Protein AF-A0A7W1H0V0-F1 (afdb_monomer_lite)

Radius of gyration: 12.76 Å; chains: 1; bounding box: 30×24×35 Å

Secondary structure (DSSP, 8-state):
-HHHHHHHHT-THHHHHHH-TT---TTTTHHHHHHHHHHHHHHHHHHHTT-HHHHHHHHHHHHHHHHHTTHHHHHH--

pLDDT: mean 90.05, std 8.75, range [57.16, 98.0]

Sequence (78 aa):
MPRTSALWKTWEGIGSLKRLHDWTDRASANIPYTYVATGALLAEALNQSGRSKEAEEVYGSALEIAQATRLDELLARR

Foldseek 3Di:
DVVLLVVLVVVVVLVVLLPQQAPADLVRLVVLVVLLVSLQVVLVVCVVVVNNVSSCVSNVSSVSSCRSHVSVVSVPPD

Structure (mmCIF, N/CA/C/O backbone):
data_AF-A0A7W1H0V0-F1
#
_entry.id   AF-A0A7W1H0V0-F1
#
loop_
_atom_site.group_PDB
_atom_site.id
_atom_site.type_symbol
_atom_site.label_atom_id
_atom_site.label_alt_id
_atom_site.label_comp_id
_atom_site.label_asym_id
_atom_site.label_entity_id
_atom_site.label_seq_id
_atom_site.pdbx_PDB_ins_code
_atom_site.Cartn_x
_atom_site.Cartn_y
_atom_site.Cartn_z
_atom_site.occupancy
_atom_site.B_iso_or_equiv
_atom_site.auth_seq_id
_atom_site.auth_comp_id
_atom_site.auth_asym_id
_atom_site.auth_atom_id
_atom_site.pdbx_PDB_model_num
ATOM 1 N N . MET A 1 1 ? -4.702 -4.043 13.990 1.00 75.44 1 MET A N 1
ATOM 2 C CA . MET A 1 1 ? -3.322 -3.929 13.454 1.00 75.44 1 MET A CA 1
ATOM 3 C C . MET A 1 1 ? -2.744 -2.508 13.593 1.00 75.44 1 MET A C 1
ATOM 5 O O . MET A 1 1 ? -2.507 -1.850 12.580 1.00 75.44 1 MET A O 1
ATOM 9 N N . PRO A 1 2 ? -2.495 -1.995 14.818 1.00 85.25 2 PRO A N 1
ATOM 10 C CA . PRO A 1 2 ? -2.055 -0.602 14.998 1.00 85.25 2 PRO A CA 1
ATOM 11 C C . PRO A 1 2 ? -0.643 -0.331 14.456 1.00 85.25 2 PRO A C 1
ATOM 13 O O . PRO A 1 2 ? -0.435 0.651 13.750 1.00 85.25 2 PRO A O 1
ATOM 16 N N . ARG A 1 3 ? 0.311 -1.240 14.712 1.00 91.88 3 ARG A N 1
ATOM 17 C CA . ARG A 1 3 ? 1.716 -1.088 14.295 1.00 91.88 3 ARG A CA 1
ATOM 18 C C . ARG A 1 3 ? 1.875 -0.999 12.776 1.00 91.88 3 ARG A C 1
ATOM 20 O O . ARG A 1 3 ? 2.510 -0.070 12.300 1.00 91.88 3 ARG A O 1
ATOM 27 N N . THR A 1 4 ? 1.282 -1.922 12.018 1.00 91.12 4 THR A N 1
ATOM 28 C CA . THR A 1 4 ? 1.372 -1.925 10.545 1.00 91.12 4 THR A CA 1
ATOM 29 C C . THR A 1 4 ? 0.734 -0.678 9.937 1.00 91.12 4 THR A C 1
ATOM 31 O O . THR A 1 4 ? 1.307 -0.083 9.032 1.00 91.12 4 THR A O 1
ATOM 34 N N . SER A 1 5 ? -0.399 -0.225 10.491 1.00 90.31 5 SER A N 1
ATOM 35 C CA . SER A 1 5 ? -1.045 1.025 10.059 1.00 90.31 5 SER A CA 1
ATOM 36 C C . SER A 1 5 ? -0.145 2.243 10.297 1.00 90.31 5 SER A C 1
ATOM 38 O O . SER A 1 5 ? -0.089 3.140 9.464 1.00 90.31 5 SER A O 1
ATOM 40 N N . ALA A 1 6 ? 0.559 2.287 11.433 1.00 93.56 6 ALA A N 1
ATOM 41 C CA . ALA A 1 6 ? 1.488 3.370 11.746 1.00 93.56 6 ALA A CA 1
ATOM 42 C C . ALA A 1 6 ? 2.720 3.343 10.829 1.00 93.56 6 ALA A C 1
ATOM 44 O O . ALA A 1 6 ? 3.085 4.375 10.275 1.00 93.56 6 ALA A O 1
ATOM 45 N N . LEU A 1 7 ? 3.308 2.162 10.613 1.00 93.62 7 LEU A N 1
ATOM 46 C CA . LEU A 1 7 ? 4.469 1.992 9.735 1.00 93.62 7 LEU A CA 1
ATOM 47 C C . LEU A 1 7 ? 4.159 2.353 8.282 1.00 93.62 7 LEU A C 1
ATOM 49 O O . LEU A 1 7 ? 4.995 2.960 7.623 1.00 93.62 7 LEU A O 1
ATOM 53 N N . TRP A 1 8 ? 2.954 2.036 7.798 1.00 94.56 8 TRP A N 1
ATOM 54 C CA . TRP A 1 8 ? 2.513 2.427 6.459 1.00 94.56 8 TRP A CA 1
ATOM 55 C C . TRP A 1 8 ? 2.599 3.943 6.247 1.00 94.56 8 TRP A C 1
ATOM 57 O O . TRP A 1 8 ? 3.104 4.400 5.227 1.00 94.56 8 TRP A O 1
ATOM 67 N N . LYS A 1 9 ? 2.176 4.733 7.243 1.00 91.56 9 LYS A N 1
ATOM 68 C CA . LYS A 1 9 ? 2.185 6.205 7.179 1.00 91.56 9 LYS A CA 1
ATOM 69 C C . LYS A 1 9 ? 3.599 6.794 7.178 1.00 91.56 9 LYS A C 1
ATOM 71 O O . LYS A 1 9 ? 3.786 7.900 6.685 1.00 91.56 9 LYS A O 1
ATOM 76 N N . THR A 1 10 ? 4.583 6.071 7.710 1.00 93.62 10 THR A N 1
ATOM 77 C CA . THR A 1 10 ? 5.986 6.510 7.781 1.00 93.62 10 THR A CA 1
ATOM 78 C C . THR A 1 10 ? 6.870 5.880 6.705 1.00 93.62 10 THR A C 1
ATOM 80 O O . THR A 1 10 ? 8.077 6.105 6.701 1.00 93.62 10 THR A O 1
ATOM 83 N N . TRP A 1 11 ? 6.321 5.049 5.814 1.00 92.62 11 TRP A N 1
ATOM 84 C CA . TRP A 1 11 ? 7.125 4.341 4.824 1.00 92.62 11 TRP A CA 1
ATOM 85 C C . TRP A 1 11 ? 7.448 5.243 3.630 1.00 92.62 11 TRP A C 1
ATOM 87 O O . TRP A 1 11 ? 6.724 5.289 2.6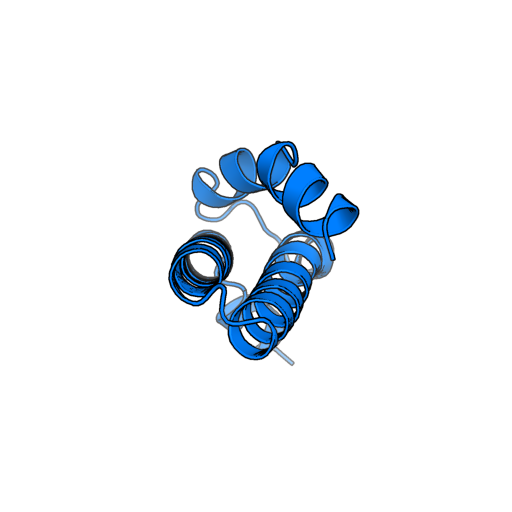37 1.00 92.62 11 TRP A O 1
ATOM 97 N N . GLU A 1 12 ? 8.574 5.947 3.718 1.00 88.94 12 GLU A N 1
ATOM 98 C CA . GLU A 1 12 ? 8.987 6.982 2.755 1.00 88.94 12 GLU A CA 1
ATOM 99 C C . GLU A 1 12 ? 9.022 6.507 1.294 1.00 88.94 12 GLU A C 1
ATOM 101 O O . GLU A 1 12 ? 8.720 7.272 0.375 1.00 88.94 12 GLU A O 1
ATOM 106 N N . GLY A 1 13 ? 9.323 5.224 1.069 1.00 87.69 13 GLY A N 1
ATOM 107 C CA . GLY A 1 13 ? 9.375 4.640 -0.270 1.00 87.69 13 GLY A CA 1
ATOM 108 C C . GLY A 1 13 ? 8.051 4.705 -1.038 1.00 87.69 13 GLY A C 1
ATOM 109 O O . GLY A 1 13 ? 8.089 4.774 -2.261 1.00 87.69 13 GLY A O 1
ATOM 110 N N . ILE A 1 14 ? 6.899 4.792 -0.356 1.00 88.06 14 ILE A N 1
ATOM 111 C CA . ILE A 1 14 ? 5.590 5.001 -1.001 1.00 88.06 14 ILE A CA 1
ATOM 112 C C . ILE A 1 14 ? 5.610 6.290 -1.829 1.00 88.06 14 ILE A C 1
ATOM 114 O O . ILE A 1 14 ? 5.252 6.286 -3.004 1.00 88.06 14 ILE A O 1
ATOM 118 N N . GLY A 1 15 ? 6.065 7.396 -1.234 1.00 87.06 15 GLY A N 1
ATOM 119 C CA . GLY A 1 15 ? 6.126 8.687 -1.918 1.00 87.06 15 GLY A CA 1
ATOM 120 C C . GLY A 1 15 ? 7.144 8.697 -3.058 1.00 87.06 15 GLY A C 1
ATOM 121 O O . GLY A 1 15 ? 6.896 9.308 -4.095 1.00 87.06 15 GLY A O 1
ATOM 122 N N . SER A 1 16 ? 8.274 8.009 -2.884 1.00 87.31 16 SER A N 1
ATOM 123 C CA . SER A 1 16 ? 9.295 7.885 -3.929 1.00 87.31 16 SER A CA 1
ATOM 124 C C . SER A 1 16 ? 8.780 7.096 -5.131 1.00 87.31 16 SER A C 1
ATOM 126 O O . SER A 1 16 ? 8.881 7.582 -6.254 1.00 87.31 16 SER A O 1
ATOM 128 N N . LEU A 1 17 ? 8.162 5.935 -4.904 1.00 87.69 17 LEU A N 1
ATOM 129 C CA . LEU A 1 17 ? 7.637 5.084 -5.974 1.00 87.69 17 LEU A CA 1
ATOM 130 C C . LEU A 1 17 ? 6.506 5.756 -6.755 1.00 87.69 17 LEU A C 1
ATOM 132 O O . LEU A 1 17 ? 6.479 5.655 -7.975 1.00 87.69 17 LEU A O 1
ATOM 136 N N . LYS A 1 18 ? 5.626 6.507 -6.081 1.00 86.00 18 LYS A N 1
ATOM 137 C CA . LYS A 1 18 ? 4.555 7.267 -6.746 1.00 86.00 18 LYS A CA 1
ATOM 138 C C . LYS A 1 18 ? 5.073 8.338 -7.716 1.00 86.00 18 LYS A C 1
ATOM 140 O O . LYS A 1 18 ? 4.375 8.673 -8.662 1.00 86.00 18 LYS A O 1
ATOM 145 N N . ARG A 1 19 ? 6.272 8.894 -7.487 1.00 85.19 19 ARG A N 1
ATOM 146 C CA . ARG A 1 19 ? 6.878 9.931 -8.350 1.00 85.19 19 ARG A CA 1
ATOM 147 C C . ARG A 1 19 ? 7.734 9.365 -9.482 1.00 85.19 19 ARG A C 1
ATOM 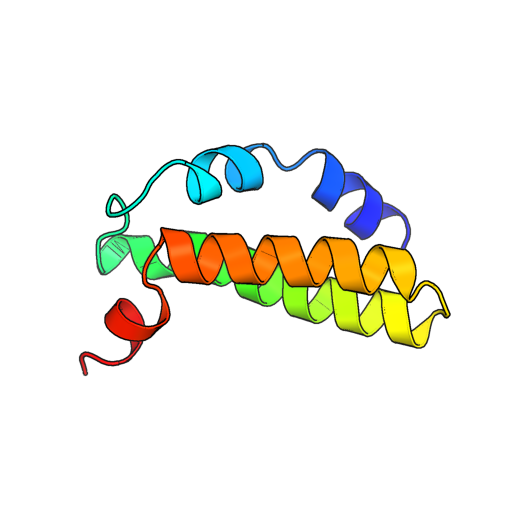149 O O . ARG A 1 19 ? 8.008 10.072 -10.448 1.00 85.19 19 ARG A O 1
ATOM 156 N N . LEU A 1 20 ? 8.207 8.130 -9.344 1.00 72.50 20 LEU A N 1
ATOM 157 C CA . LEU A 1 20 ? 9.168 7.508 -10.252 1.00 72.50 20 LEU A CA 1
ATOM 158 C C . LEU A 1 20 ? 8.426 6.737 -11.347 1.00 72.50 20 LEU A C 1
ATOM 160 O O . LEU A 1 20 ? 8.401 5.508 -11.351 1.00 72.50 20 LEU A O 1
ATOM 164 N N . HIS A 1 21 ? 7.819 7.478 -12.273 1.00 65.69 21 HIS A N 1
ATOM 165 C CA . HIS A 1 21 ? 7.230 6.909 -13.480 1.00 65.69 21 HIS A CA 1
ATOM 166 C C . HIS A 1 21 ? 8.346 6.349 -14.371 1.00 65.69 21 HIS A C 1
ATOM 168 O O . HIS A 1 21 ? 9.080 7.131 -14.966 1.00 65.69 21 HIS A O 1
ATOM 174 N N . ASP A 1 22 ? 8.452 5.017 -14.461 1.00 66.44 22 ASP A N 1
ATOM 175 C CA . ASP A 1 22 ? 9.367 4.262 -15.350 1.00 66.44 22 ASP A CA 1
ATOM 176 C C . ASP A 1 22 ? 10.782 3.910 -14.817 1.00 66.44 22 ASP A C 1
ATOM 178 O O . ASP A 1 22 ? 11.615 3.408 -15.567 1.00 66.44 22 ASP A O 1
ATOM 182 N N . TRP A 1 23 ? 11.081 4.086 -13.518 1.00 69.75 23 TRP A N 1
ATOM 183 C CA . TRP A 1 23 ? 12.382 3.647 -12.956 1.00 69.75 23 TRP A CA 1
ATOM 184 C C . TRP A 1 23 ? 12.504 2.122 -12.794 1.00 69.75 23 TRP A C 1
ATOM 186 O O . TRP A 1 23 ? 13.606 1.578 -12.775 1.00 69.75 23 TRP A O 1
ATOM 196 N N . THR A 1 24 ? 11.384 1.419 -12.626 1.00 77.81 24 THR A N 1
ATOM 197 C CA . THR A 1 24 ? 11.428 0.020 -12.185 1.00 77.81 24 THR A CA 1
ATOM 198 C C . THR A 1 24 ? 11.763 -0.902 -13.354 1.00 77.81 24 THR A C 1
ATOM 200 O O . THR A 1 24 ? 10.923 -1.182 -14.204 1.00 77.81 24 THR A O 1
ATOM 203 N N . ASP A 1 25 ? 12.990 -1.414 -13.378 1.00 84.56 25 ASP A N 1
ATOM 204 C CA . ASP A 1 25 ? 13.372 -2.5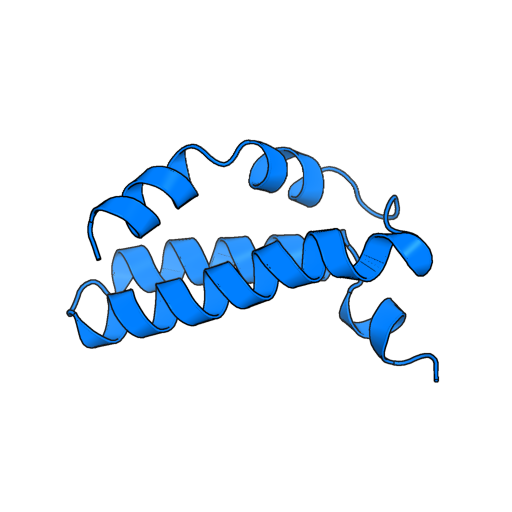15 -14.256 1.00 84.56 25 ASP A CA 1
ATOM 205 C C . ASP A 1 25 ? 12.855 -3.873 -13.732 1.00 84.56 25 ASP A C 1
ATOM 207 O O . ASP A 1 25 ? 12.377 -4.011 -12.602 1.00 84.56 25 ASP A O 1
ATOM 211 N N . ARG A 1 26 ? 12.985 -4.925 -14.549 1.00 81.56 26 ARG A N 1
ATOM 212 C CA . ARG A 1 26 ? 12.519 -6.273 -14.187 1.00 81.56 26 ARG A CA 1
ATOM 213 C C . ARG A 1 26 ? 13.219 -6.850 -12.952 1.00 81.56 26 ARG A C 1
ATOM 215 O O . ARG A 1 26 ? 12.564 -7.534 -12.169 1.00 81.56 26 ARG A O 1
ATOM 222 N N . ALA A 1 27 ? 14.518 -6.617 -12.773 1.00 87.25 27 ALA A N 1
ATOM 223 C CA . ALA A 1 27 ? 15.250 -7.112 -11.605 1.00 87.25 27 ALA A CA 1
ATOM 224 C C . ALA A 1 27 ? 14.760 -6.436 -10.313 1.00 87.25 27 ALA A C 1
ATOM 226 O O . ALA A 1 27 ? 14.763 -7.052 -9.247 1.00 87.25 27 ALA A O 1
ATOM 227 N N . SER A 1 28 ? 14.259 -5.207 -10.433 1.00 89.12 28 SER A N 1
ATOM 228 C CA . SER A 1 28 ? 13.730 -4.4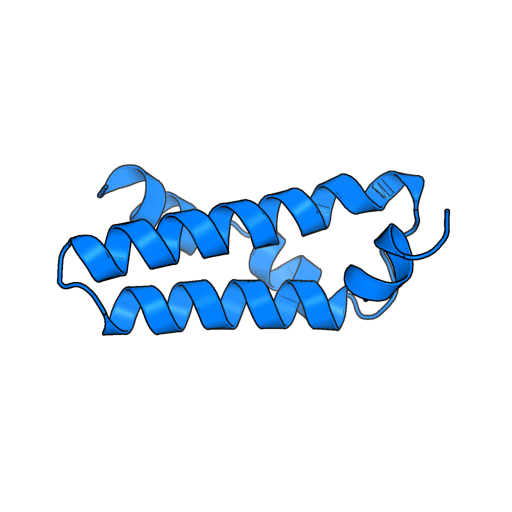01 -9.335 1.00 89.12 28 SER A CA 1
ATOM 229 C C . SER A 1 28 ? 12.226 -4.584 -9.081 1.00 89.12 28 SER A C 1
ATOM 231 O O . SER A 1 28 ? 11.730 -4.073 -8.080 1.00 89.12 28 SER A O 1
ATOM 233 N N . ALA A 1 29 ? 11.486 -5.336 -9.910 1.00 89.88 29 ALA A N 1
ATOM 234 C CA . ALA A 1 29 ? 10.016 -5.444 -9.848 1.00 89.88 29 ALA A CA 1
ATOM 235 C C . ALA A 1 29 ? 9.458 -5.922 -8.490 1.00 89.88 29 ALA A C 1
ATOM 237 O O . ALA A 1 29 ? 8.352 -5.545 -8.094 1.00 89.88 29 ALA A O 1
ATOM 238 N N . ASN A 1 30 ? 10.235 -6.703 -7.731 1.00 91.19 30 ASN A N 1
ATOM 239 C CA . ASN A 1 30 ? 9.841 -7.139 -6.388 1.00 91.19 30 ASN A CA 1
ATOM 240 C C . ASN A 1 30 ? 9.751 -5.990 -5.373 1.00 91.19 30 ASN A C 1
ATOM 242 O O . ASN A 1 30 ? 9.021 -6.108 -4.386 1.00 91.19 30 ASN A O 1
ATOM 246 N N . ILE A 1 31 ? 10.461 -4.880 -5.602 1.00 91.94 31 ILE A N 1
ATOM 247 C CA . ILE A 1 31 ? 10.409 -3.706 -4.730 1.00 91.94 31 ILE A CA 1
ATOM 248 C C . ILE A 1 31 ? 8.988 -3.129 -4.744 1.00 91.94 31 ILE A C 1
ATOM 250 O O . ILE A 1 31 ? 8.330 -3.249 -3.711 1.00 91.94 31 ILE A O 1
ATOM 254 N N . PRO A 1 32 ? 8.442 -2.594 -5.858 1.00 92.94 32 PRO A N 1
ATOM 255 C CA . PRO A 1 32 ? 7.074 -2.083 -5.864 1.00 92.94 32 PRO A CA 1
ATOM 256 C C . PRO A 1 32 ? 6.028 -3.160 -5.593 1.00 92.94 32 PRO A C 1
ATOM 258 O O . PRO A 1 32 ? 5.052 -2.865 -4.904 1.00 92.94 32 PRO A O 1
ATOM 261 N N . TYR A 1 33 ? 6.244 -4.411 -6.024 1.00 94.12 33 TYR A N 1
ATOM 262 C CA . TYR A 1 33 ? 5.352 -5.519 -5.664 1.00 94.12 33 TYR A CA 1
ATOM 263 C C . TYR A 1 33 ? 5.149 -5.627 -4.150 1.00 94.12 33 TYR A C 1
ATOM 265 O O . TYR A 1 33 ? 4.019 -5.776 -3.689 1.00 94.12 33 TYR A O 1
ATOM 273 N N . THR A 1 34 ? 6.217 -5.477 -3.362 1.00 95.06 34 THR A N 1
ATOM 274 C CA . THR A 1 34 ? 6.130 -5.541 -1.899 1.00 95.06 34 THR A CA 1
ATOM 275 C C . THR A 1 34 ? 5.218 -4.447 -1.338 1.00 95.06 34 THR A C 1
ATOM 277 O O . THR A 1 34 ? 4.411 -4.725 -0.449 1.00 95.06 34 THR A O 1
ATOM 280 N N . TYR A 1 35 ? 5.280 -3.221 -1.869 1.00 95.00 35 TYR A N 1
ATOM 281 C CA . TYR A 1 35 ? 4.397 -2.127 -1.444 1.00 95.00 35 TYR A CA 1
ATOM 282 C C . TYR A 1 35 ? 2.943 -2.389 -1.828 1.00 95.00 35 TYR A C 1
ATOM 284 O O . TYR A 1 35 ? 2.053 -2.224 -0.995 1.00 95.00 35 TYR A O 1
ATOM 292 N N . VAL A 1 36 ? 2.707 -2.827 -3.068 1.00 95.88 36 VAL A N 1
ATOM 293 C CA . VAL A 1 36 ? 1.361 -3.106 -3.584 1.00 95.88 36 VAL A CA 1
ATOM 294 C C . VAL A 1 36 ? 0.705 -4.236 -2.791 1.00 95.88 36 VAL A C 1
ATOM 296 O O . VAL A 1 36 ? -0.405 -4.070 -2.287 1.00 95.88 36 VAL A O 1
ATOM 299 N N . ALA A 1 37 ? 1.410 -5.354 -2.606 1.00 96.75 37 ALA A N 1
ATOM 300 C CA . ALA A 1 37 ? 0.915 -6.498 -1.849 1.00 96.75 37 ALA A CA 1
ATOM 301 C C . ALA A 1 37 ? 0.662 -6.140 -0.376 1.00 96.75 37 ALA A C 1
ATOM 303 O O . ALA A 1 37 ? -0.387 -6.475 0.173 1.00 96.75 37 ALA A O 1
ATOM 304 N N . THR A 1 38 ? 1.585 -5.405 0.257 1.00 96.50 38 THR A N 1
ATOM 305 C CA . THR A 1 38 ? 1.418 -4.968 1.653 1.00 96.50 38 THR A CA 1
ATOM 306 C C . THR A 1 38 ? 0.218 -4.037 1.806 1.00 96.50 38 THR A C 1
ATOM 308 O O . THR A 1 38 ? -0.557 -4.195 2.748 1.00 96.50 38 THR A O 1
ATOM 311 N N . GLY A 1 39 ? 0.040 -3.086 0.885 1.00 96.88 39 GLY A N 1
ATOM 312 C CA . GLY A 1 39 ? -1.092 -2.164 0.902 1.00 96.88 39 GLY A CA 1
ATOM 313 C C . GLY A 1 39 ? -2.424 -2.880 0.712 1.00 96.88 39 GLY A C 1
ATOM 314 O O . GLY A 1 39 ? -3.353 -2.638 1.475 1.00 96.88 39 GLY A O 1
ATOM 315 N N . ALA A 1 40 ? -2.504 -3.824 -0.228 1.00 97.69 40 ALA A N 1
ATOM 316 C CA . ALA A 1 40 ? -3.707 -4.627 -0.435 1.00 97.69 40 ALA A CA 1
ATOM 317 C C . ALA A 1 40 ? -4.096 -5.424 0.826 1.00 97.69 40 ALA A C 1
ATOM 319 O O . ALA A 1 40 ? -5.234 -5.329 1.285 1.00 97.69 40 ALA A O 1
ATOM 320 N N . LEU A 1 41 ? -3.139 -6.131 1.439 1.00 97.75 41 LEU A N 1
ATOM 321 C CA . LEU A 1 41 ? -3.372 -6.905 2.665 1.00 97.75 41 LEU A CA 1
ATOM 322 C C . LEU A 1 41 ? -3.749 -6.013 3.856 1.00 97.75 41 LEU A C 1
ATOM 324 O O . LEU A 1 41 ? -4.622 -6.356 4.655 1.00 97.75 41 LEU A O 1
ATOM 328 N N . LEU A 1 42 ? -3.100 -4.854 3.992 1.00 97.44 42 LEU A N 1
ATOM 329 C CA . LEU A 1 42 ? -3.417 -3.904 5.053 1.00 97.44 42 LEU A CA 1
ATOM 330 C C . LEU A 1 42 ? -4.812 -3.300 4.858 1.00 97.44 42 LEU A C 1
ATOM 332 O O . LEU A 1 42 ? -5.554 -3.195 5.833 1.00 97.44 42 LEU A O 1
ATOM 336 N N . ALA A 1 43 ? -5.180 -2.930 3.631 1.00 98.00 43 ALA A N 1
ATOM 337 C CA . ALA A 1 43 ? -6.505 -2.412 3.317 1.00 98.00 43 ALA A CA 1
ATOM 338 C C . ALA A 1 43 ? -7.597 -3.441 3.634 1.00 98.00 43 ALA A C 1
ATOM 340 O O . ALA A 1 43 ? -8.579 -3.105 4.294 1.00 98.00 43 ALA A O 1
ATOM 341 N N . GLU A 1 44 ? -7.397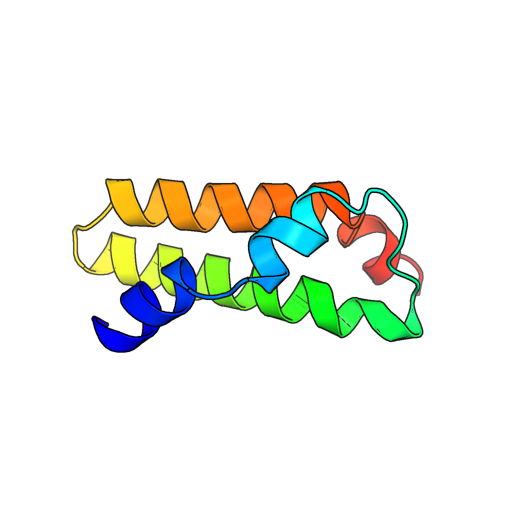 -4.706 3.261 1.00 97.81 44 GLU A N 1
ATOM 342 C CA . GLU A 1 44 ? -8.318 -5.788 3.609 1.00 97.81 44 GLU A CA 1
ATOM 343 C C . GLU A 1 44 ? -8.490 -5.914 5.132 1.00 97.81 44 GLU A C 1
ATOM 345 O O . GLU A 1 44 ? -9.614 -5.876 5.638 1.00 97.81 44 GLU A O 1
ATOM 350 N N . ALA A 1 45 ? -7.385 -5.971 5.882 1.00 97.44 45 ALA A N 1
ATOM 351 C CA . ALA A 1 45 ? -7.425 -6.065 7.340 1.00 97.44 45 ALA A CA 1
ATOM 352 C C . ALA A 1 45 ? -8.093 -4.840 7.997 1.00 97.44 45 ALA A C 1
ATOM 354 O O . ALA A 1 45 ? -8.804 -4.971 8.997 1.00 97.44 45 ALA A O 1
ATOM 355 N N . LEU A 1 46 ? -7.876 -3.637 7.453 1.00 97.31 46 LEU A N 1
ATOM 356 C CA . LEU A 1 46 ? -8.528 -2.410 7.913 1.00 97.31 46 LEU A CA 1
ATOM 357 C C . LEU A 1 46 ? -10.036 -2.461 7.668 1.00 97.31 46 LEU A C 1
ATOM 359 O O . LEU A 1 46 ? -10.802 -2.167 8.589 1.00 97.31 46 LEU A O 1
ATOM 363 N N . ASN A 1 47 ? -10.458 -2.900 6.483 1.00 97.06 47 ASN A N 1
ATOM 364 C CA . ASN A 1 47 ? -11.867 -3.011 6.129 1.00 97.06 47 ASN A CA 1
ATOM 365 C C . ASN A 1 47 ? -12.590 -4.039 7.014 1.00 97.06 47 ASN A C 1
ATOM 367 O O . ASN A 1 47 ? -13.636 -3.734 7.581 1.00 97.06 47 ASN A O 1
ATOM 371 N N . GLN A 1 48 ? -11.979 -5.207 7.244 1.00 96.94 48 GLN A N 1
ATOM 372 C CA . GLN A 1 48 ? -12.498 -6.228 8.167 1.00 96.94 48 GLN A CA 1
ATOM 373 C C . GLN A 1 48 ? -12.616 -5.719 9.615 1.00 96.94 48 GLN A C 1
ATOM 375 O O . GLN A 1 48 ? -13.450 -6.200 10.377 1.00 96.94 48 GLN A O 1
ATOM 380 N N . SER A 1 49 ? -11.812 -4.723 10.000 1.00 95.44 49 SER A N 1
ATOM 381 C CA . SER A 1 49 ? -11.873 -4.082 11.322 1.00 95.44 49 SER A CA 1
ATOM 382 C C . SER A 1 49 ? -12.836 -2.886 11.413 1.00 95.44 49 SER A C 1
ATOM 384 O O . SER A 1 49 ? -12.817 -2.170 12.413 1.00 95.44 49 SER A O 1
ATOM 386 N N . GLY A 1 50 ? -13.646 -2.632 10.378 1.00 97.19 50 GLY A N 1
ATOM 387 C CA . GLY A 1 50 ? -14.589 -1.507 10.326 1.00 97.19 50 GLY A CA 1
ATOM 388 C C . GLY A 1 50 ? -13.943 -0.145 10.038 1.00 97.19 50 GLY A C 1
ATOM 389 O O . GLY A 1 50 ? -14.592 0.890 10.167 1.00 97.19 50 GLY A O 1
ATOM 390 N N . ARG A 1 51 ? -12.665 -0.118 9.640 1.00 97.00 51 ARG A N 1
ATOM 391 C CA . ARG A 1 51 ? -11.901 1.102 9.319 1.00 97.00 51 ARG A CA 1
ATOM 392 C C . ARG A 1 51 ? -11.876 1.361 7.810 1.00 97.00 51 ARG A C 1
ATOM 394 O O . ARG A 1 51 ? -10.811 1.574 7.234 1.00 97.00 51 ARG A O 1
ATOM 401 N N . SER A 1 52 ? -13.040 1.332 7.163 1.00 96.12 52 SER A N 1
ATOM 402 C CA . SER A 1 52 ? -13.162 1.350 5.694 1.00 96.12 52 SER A CA 1
ATOM 403 C C . SER A 1 52 ? -12.546 2.587 5.034 1.00 96.12 52 SER A C 1
ATOM 405 O O . SER A 1 52 ? -11.888 2.452 4.010 1.00 96.12 52 SER A O 1
ATOM 407 N N . LYS A 1 53 ? -12.634 3.770 5.658 1.00 96.88 53 LYS A N 1
ATOM 408 C CA . LYS A 1 53 ? -11.979 4.980 5.131 1.00 96.88 53 LYS A CA 1
ATOM 409 C C . LYS A 1 53 ? -10.454 4.832 5.049 1.00 96.88 53 LYS A C 1
ATOM 411 O O . LYS A 1 53 ? -9.846 5.159 4.039 1.00 96.88 53 LYS A O 1
ATOM 416 N N . GLU A 1 54 ? -9.829 4.306 6.101 1.00 96.50 54 GLU A N 1
ATOM 417 C CA . GLU A 1 54 ? -8.380 4.074 6.090 1.00 96.50 54 GLU A CA 1
ATOM 418 C C . GLU A 1 54 ? -8.001 2.938 5.132 1.00 96.50 54 GLU A C 1
ATOM 420 O O . GLU A 1 54 ? -6.924 2.969 4.541 1.00 96.50 54 GLU A O 1
ATOM 425 N N . ALA A 1 55 ? -8.879 1.947 4.947 1.00 97.94 55 ALA A N 1
ATOM 426 C CA . ALA A 1 55 ? -8.684 0.908 3.942 1.00 97.94 55 ALA A CA 1
ATOM 427 C C . ALA A 1 55 ? -8.647 1.490 2.520 1.00 97.94 55 ALA A C 1
ATOM 429 O O . ALA A 1 55 ? -7.744 1.152 1.757 1.00 97.94 55 ALA A O 1
ATOM 430 N N . GLU A 1 56 ? -9.574 2.392 2.184 1.00 97.94 56 GLU A N 1
ATOM 431 C CA . GLU A 1 56 ? -9.613 3.084 0.889 1.00 97.94 56 GLU A CA 1
ATOM 432 C C . GLU A 1 56 ? -8.342 3.909 0.642 1.00 97.94 56 GLU A C 1
ATOM 434 O O . GLU A 1 56 ? -7.748 3.814 -0.430 1.00 97.94 56 GLU A O 1
ATOM 439 N N . GLU A 1 57 ? -7.869 4.657 1.644 1.00 96.94 57 GLU A N 1
ATOM 440 C CA . GLU A 1 57 ? -6.635 5.455 1.551 1.00 96.94 57 GLU A CA 1
ATOM 441 C C . GLU A 1 57 ? -5.388 4.583 1.295 1.00 96.94 57 GLU A C 1
ATOM 443 O O . GLU A 1 57 ? -4.531 4.907 0.460 1.00 96.94 57 GLU A O 1
ATOM 448 N N . VAL A 1 58 ? -5.279 3.455 2.008 1.00 97.44 58 VAL A N 1
ATOM 449 C CA . VAL A 1 58 ? -4.175 2.497 1.850 1.00 97.44 58 VAL A CA 1
ATOM 450 C C . VAL A 1 58 ? -4.237 1.822 0.481 1.00 97.44 58 VAL A C 1
ATOM 452 O O . VAL A 1 58 ? -3.222 1.758 -0.216 1.00 97.44 58 VAL A O 1
ATOM 455 N N . TYR A 1 59 ? -5.417 1.349 0.079 1.00 97.94 59 TYR A N 1
ATOM 456 C CA . TYR A 1 59 ? -5.610 0.679 -1.202 1.00 97.94 59 TYR A CA 1
ATOM 457 C C . TYR A 1 59 ? -5.348 1.621 -2.380 1.00 97.94 59 TYR A C 1
ATOM 459 O O . TYR A 1 59 ? -4.617 1.259 -3.301 1.00 97.94 59 TYR A O 1
ATOM 467 N N . GLY A 1 60 ? -5.846 2.859 -2.317 1.00 97.31 60 GLY A N 1
ATOM 468 C CA . GLY A 1 60 ? -5.565 3.889 -3.318 1.00 97.31 60 GLY A CA 1
ATOM 469 C C . GLY A 1 60 ? -4.066 4.157 -3.460 1.00 97.31 60 GLY A C 1
ATOM 470 O O . GLY A 1 60 ? -3.535 4.179 -4.567 1.00 97.31 60 GLY A O 1
ATOM 471 N N . SER A 1 61 ? -3.340 4.228 -2.340 1.00 96.00 61 SER A N 1
ATOM 472 C CA . SER A 1 61 ? -1.882 4.375 -2.377 1.00 96.00 61 SER A CA 1
ATOM 473 C C . SER A 1 61 ? -1.165 3.187 -3.021 1.00 96.00 61 SER A C 1
ATOM 475 O O . SER A 1 61 ? -0.172 3.394 -3.717 1.00 96.00 61 SER A O 1
ATOM 477 N N . ALA A 1 62 ? -1.647 1.961 -2.809 1.00 96.44 62 ALA A N 1
ATOM 478 C CA . ALA A 1 62 ? -1.109 0.770 -3.462 1.00 96.44 62 ALA A CA 1
ATOM 479 C C . ALA A 1 62 ? -1.368 0.786 -4.978 1.00 96.44 62 ALA A C 1
ATOM 481 O O . ALA A 1 62 ? -0.466 0.470 -5.753 1.00 96.44 62 ALA A O 1
ATOM 482 N N . LEU A 1 63 ? -2.563 1.207 -5.407 1.00 95.44 63 LEU A N 1
ATOM 483 C CA . LEU A 1 63 ? -2.903 1.354 -6.825 1.00 95.44 63 LEU A CA 1
ATOM 484 C C . LEU A 1 63 ? -2.027 2.396 -7.525 1.00 95.44 63 LEU A C 1
ATOM 486 O O . LEU A 1 63 ? -1.503 2.119 -8.602 1.00 95.44 63 LEU A O 1
ATOM 490 N N . GLU A 1 64 ? -1.811 3.556 -6.904 1.00 94.75 64 GLU A N 1
ATOM 491 C CA . GLU A 1 64 ? -0.932 4.596 -7.450 1.00 94.75 64 GLU A CA 1
ATOM 492 C C . GLU A 1 64 ? 0.502 4.084 -7.656 1.00 94.75 64 GLU A C 1
ATOM 494 O O . GLU A 1 64 ? 1.118 4.380 -8.676 1.00 94.75 64 GLU A O 1
ATOM 499 N N . ILE A 1 65 ? 1.030 3.272 -6.729 1.00 93.06 65 ILE A N 1
ATOM 500 C CA . ILE A 1 65 ? 2.354 2.647 -6.889 1.00 93.06 65 ILE A CA 1
ATOM 501 C C . ILE A 1 65 ? 2.353 1.658 -8.056 1.00 93.06 65 ILE A C 1
ATOM 503 O O . ILE A 1 65 ? 3.273 1.686 -8.875 1.00 93.06 65 ILE A O 1
ATOM 507 N N . ALA A 1 66 ? 1.346 0.784 -8.145 1.00 93.12 66 ALA A N 1
ATOM 508 C CA . ALA A 1 66 ? 1.257 -0.201 -9.222 1.00 93.12 66 ALA A CA 1
ATOM 509 C C . ALA A 1 66 ? 1.236 0.478 -10.601 1.00 93.12 66 ALA A C 1
ATOM 511 O O . ALA A 1 66 ? 1.968 0.063 -11.498 1.00 93.12 66 ALA A O 1
ATOM 512 N N . GLN A 1 67 ? 0.463 1.561 -10.730 1.00 91.75 67 GLN A N 1
ATOM 513 C CA . GLN A 1 67 ? 0.376 2.368 -11.947 1.00 91.75 67 GLN A CA 1
ATOM 514 C C . GLN A 1 67 ? 1.683 3.111 -12.241 1.00 91.75 67 GLN A C 1
ATOM 516 O O . GLN A 1 67 ? 2.189 3.039 -13.359 1.00 91.75 67 GLN A O 1
ATOM 521 N N . ALA A 1 68 ? 2.268 3.790 -11.249 1.00 91.62 68 ALA A N 1
ATOM 522 C CA . ALA A 1 68 ? 3.510 4.540 -11.437 1.00 91.62 68 ALA A CA 1
ATOM 523 C C . ALA A 1 68 ? 4.681 3.638 -11.858 1.00 91.62 68 ALA A C 1
ATOM 525 O O . ALA A 1 68 ? 5.537 4.053 -12.636 1.00 91.62 68 ALA A O 1
ATOM 526 N N . THR A 1 69 ? 4.691 2.391 -11.385 1.00 91.00 69 THR A N 1
ATOM 527 C CA . THR A 1 69 ? 5.764 1.424 -11.656 1.00 91.00 69 THR A CA 1
ATOM 528 C C . THR A 1 69 ? 5.464 0.442 -12.783 1.00 91.00 69 THR A C 1
ATOM 530 O O . THR A 1 69 ? 6.313 -0.402 -13.064 1.00 91.00 69 THR A O 1
ATOM 533 N N . ARG A 1 70 ? 4.296 0.549 -13.439 1.00 90.56 70 ARG A N 1
ATOM 534 C CA . ARG A 1 70 ? 3.858 -0.340 -14.538 1.00 90.56 70 ARG A CA 1
ATOM 535 C C . ARG A 1 70 ? 4.019 -1.818 -14.174 1.00 90.56 70 ARG A C 1
ATOM 537 O O . ARG A 1 70 ? 4.501 -2.642 -14.955 1.00 90.56 70 ARG A O 1
ATOM 544 N N . LEU A 1 71 ? 3.692 -2.136 -12.920 1.00 89.25 71 LEU A N 1
ATOM 545 C CA . LEU A 1 71 ? 3.990 -3.434 -12.322 1.00 89.25 71 LEU A CA 1
ATOM 546 C C . LEU A 1 71 ? 3.281 -4.581 -13.059 1.00 89.25 71 LEU A C 1
ATOM 548 O O . LEU A 1 71 ? 3.819 -5.680 -13.167 1.00 89.25 71 LEU A O 1
ATOM 552 N N . ASP A 1 72 ? 2.092 -4.315 -13.588 1.00 86.44 72 ASP A N 1
ATOM 553 C CA . ASP A 1 72 ? 1.327 -5.223 -14.436 1.00 86.44 72 ASP A CA 1
ATOM 554 C C . ASP A 1 72 ? 2.106 -5.630 -15.695 1.00 86.44 72 ASP A C 1
ATOM 556 O O . ASP A 1 72 ? 2.235 -6.821 -15.985 1.00 86.44 72 ASP A O 1
ATOM 560 N N . GLU A 1 73 ? 2.706 -4.668 -16.394 1.00 85.94 73 GLU A N 1
ATOM 561 C CA . GLU A 1 73 ? 3.518 -4.940 -17.581 1.00 85.94 73 GLU A CA 1
ATOM 562 C C . GLU A 1 73 ? 4.796 -5.722 -17.247 1.00 85.94 73 GLU A C 1
ATOM 564 O O . GLU A 1 73 ? 5.181 -6.643 -17.977 1.00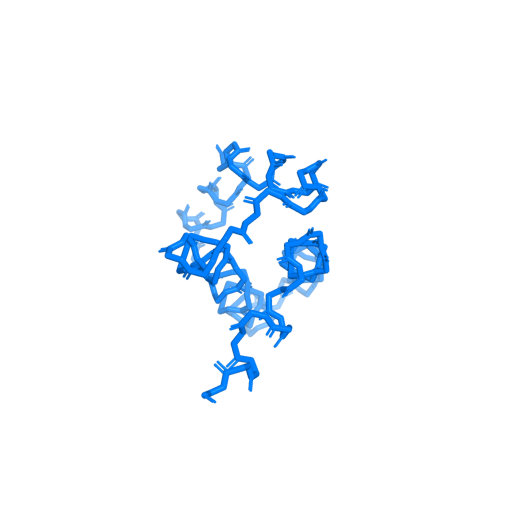 85.94 73 GLU A O 1
ATOM 569 N N . LEU A 1 74 ? 5.449 -5.373 -16.132 1.00 81.25 74 LEU A N 1
ATOM 570 C CA . LEU A 1 74 ? 6.681 -6.022 -15.678 1.00 81.25 74 LEU A CA 1
ATOM 571 C C . LEU A 1 74 ? 6.466 -7.504 -15.350 1.00 81.25 74 LEU A C 1
ATOM 573 O O . LEU A 1 74 ? 7.331 -8.331 -15.647 1.00 81.25 74 LEU A O 1
ATOM 577 N N . LEU A 1 75 ? 5.318 -7.845 -14.759 1.00 79.00 75 LEU A N 1
ATOM 578 C CA . LEU A 1 75 ? 4.979 -9.218 -14.380 1.00 79.00 75 LEU A CA 1
ATOM 579 C C . LEU A 1 75 ? 4.385 -10.036 -15.541 1.00 79.00 75 LEU A C 1
ATOM 581 O O . LEU A 1 75 ? 4.502 -11.263 -15.541 1.00 79.00 75 LEU A O 1
ATOM 585 N N . ALA A 1 76 ? 3.768 -9.387 -16.534 1.00 80.69 76 ALA A N 1
ATOM 586 C CA . ALA A 1 76 ? 3.133 -10.060 -17.670 1.00 80.69 76 ALA A CA 1
ATOM 587 C C . ALA A 1 76 ? 4.125 -10.626 -18.706 1.00 80.69 76 ALA A C 1
ATOM 589 O O . ALA A 1 76 ? 3.802 -11.593 -19.399 1.00 80.69 76 ALA A O 1
ATOM 590 N N . ARG A 1 77 ? 5.339 -10.069 -18.823 1.00 66.12 77 ARG A N 1
ATOM 591 C CA . ARG A 1 77 ? 6.383 -10.564 -19.743 1.00 66.12 77 ARG A CA 1
ATOM 592 C C . ARG A 1 77 ? 7.042 -11.846 -19.207 1.00 66.12 77 ARG A C 1
ATOM 594 O O . ARG A 1 77 ? 8.082 -11.783 -18.545 1.00 66.12 77 ARG A O 1
ATOM 601 N N . ARG A 1 78 ? 6.442 -13.007 -19.494 1.00 57.16 78 ARG A N 1
ATOM 602 C CA . ARG A 1 78 ? 7.053 -14.330 -19.262 1.00 57.16 78 ARG A CA 1
ATOM 603 C C . ARG A 1 78 ? 8.084 -14.669 -20.325 1.00 57.16 78 ARG A C 1
ATOM 605 O O . ARG A 1 78 ? 7.740 -14.573 -21.521 1.00 57.16 78 ARG A O 1
#